Protein AF-A0A9E5NMX1-F1 (afdb_monomer_lite)

Radius of gyration: 10.0 Å; chains: 1; bounding box: 23×24×19 Å

Structure (mmCIF, N/CA/C/O backbone):
data_AF-A0A9E5NMX1-F1
#
_entry.id   AF-A0A9E5NMX1-F1
#
loop_
_atom_site.group_PDB
_atom_site.id
_atom_site.type_symbol
_atom_site.label_atom_id
_atom_site.label_alt_id
_atom_site.label_comp_id
_atom_site.label_asym_id
_atom_site.label_entity_id
_atom_site.label_seq_id
_atom_site.pdbx_PDB_ins_code
_atom_site.Cartn_x
_atom_site.Cartn_y
_atom_site.Cartn_z
_atom_site.occupancy
_atom_site.B_iso_or_equiv
_atom_site.auth_seq_id
_atom_site.auth_comp_id
_atom_site.auth_asym_id
_atom_site.auth_atom_id
_atom_site.pdbx_PDB_model_num
ATOM 1 N N . MET A 1 1 ? 11.266 -5.479 -3.850 1.00 54.50 1 MET A N 1
ATOM 2 C CA . MET A 1 1 ? 10.222 -4.452 -3.969 1.00 54.50 1 MET A CA 1
ATOM 3 C C . MET A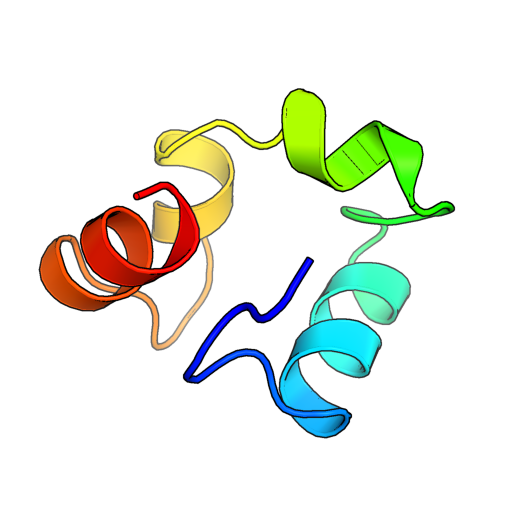 1 1 ? 10.549 -3.420 -2.902 1.00 54.50 1 MET A C 1
ATOM 5 O O . MET A 1 1 ? 10.197 -3.630 -1.750 1.00 54.50 1 MET A O 1
ATOM 9 N N . ASP A 1 2 ? 11.366 -2.421 -3.241 1.00 56.19 2 ASP A N 1
ATOM 10 C CA . ASP A 1 2 ? 11.642 -1.289 -2.344 1.00 56.19 2 ASP A CA 1
ATOM 11 C C . ASP A 1 2 ? 10.493 -0.302 -2.521 1.00 56.19 2 ASP A C 1
ATOM 13 O O . ASP A 1 2 ? 10.572 0.633 -3.310 1.00 56.19 2 ASP A O 1
ATOM 17 N N . ILE A 1 3 ? 9.370 -0.578 -1.858 1.00 63.59 3 ILE A N 1
ATOM 18 C CA . ILE A 1 3 ? 8.251 0.359 -1.857 1.00 63.59 3 ILE A CA 1
ATOM 19 C C . ILE A 1 3 ? 8.574 1.420 -0.806 1.00 63.59 3 ILE A C 1
ATOM 21 O O . ILE A 1 3 ? 8.256 1.267 0.378 1.00 63.59 3 ILE A O 1
ATOM 25 N N . GLU A 1 4 ? 9.274 2.476 -1.214 1.00 64.44 4 GLU A N 1
ATOM 26 C CA . GLU A 1 4 ? 9.530 3.625 -0.348 1.00 64.44 4 GLU A CA 1
ATOM 27 C C . GLU A 1 4 ? 8.196 4.199 0.154 1.00 64.44 4 GLU A C 1
ATOM 29 O O . GLU A 1 4 ? 7.340 4.628 -0.613 1.00 64.44 4 GLU A O 1
ATOM 34 N N . GLY A 1 5 ? 8.001 4.180 1.474 1.00 62.62 5 GLY A N 1
ATOM 35 C CA . GLY A 1 5 ? 6.755 4.611 2.114 1.00 62.62 5 GLY A CA 1
ATOM 36 C C . GLY A 1 5 ? 5.813 3.474 2.520 1.00 62.62 5 GLY A C 1
ATOM 37 O O . GLY A 1 5 ? 4.925 3.704 3.344 1.00 62.62 5 GLY A O 1
ATOM 38 N N . PHE A 1 6 ? 6.045 2.235 2.071 1.00 73.69 6 PHE A N 1
ATOM 39 C CA . PHE A 1 6 ? 5.309 1.067 2.561 1.00 73.69 6 PHE A CA 1
ATOM 40 C C . PHE A 1 6 ? 5.964 0.481 3.814 1.00 73.69 6 PHE A C 1
ATOM 42 O O . PHE A 1 6 ? 6.669 -0.527 3.802 1.00 73.69 6 PHE A O 1
ATOM 49 N N . GLY A 1 7 ? 5.749 1.166 4.936 1.00 76.81 7 GLY A N 1
ATOM 50 C CA . GLY A 1 7 ? 6.217 0.702 6.238 1.00 76.81 7 GLY A CA 1
ATOM 51 C C . GLY A 1 7 ? 5.434 -0.510 6.757 1.00 76.81 7 GLY A C 1
ATOM 52 O O . GLY A 1 7 ? 4.289 -0.752 6.378 1.00 76.81 7 GLY A O 1
ATOM 53 N N . THR A 1 8 ? 6.011 -1.221 7.728 1.00 79.19 8 THR A N 1
ATOM 54 C CA . THR A 1 8 ? 5.422 -2.416 8.366 1.00 79.19 8 THR A CA 1
ATOM 55 C C . THR A 1 8 ? 4.004 -2.181 8.897 1.00 79.19 8 THR A C 1
ATOM 57 O O . THR A 1 8 ? 3.153 -3.057 8.797 1.00 79.19 8 THR A O 1
ATOM 60 N N . ARG A 1 9 ? 3.717 -0.979 9.417 1.00 81.94 9 ARG A N 1
ATOM 61 C CA . ARG A 1 9 ? 2.379 -0.607 9.908 1.00 81.94 9 ARG A CA 1
ATOM 62 C C . ARG A 1 9 ? 1.334 -0.577 8.791 1.00 81.94 9 ARG A C 1
ATOM 64 O O . ARG A 1 9 ? 0.188 -0.952 9.013 1.00 81.94 9 ARG A O 1
ATOM 71 N N . LEU A 1 10 ? 1.729 -0.117 7.606 1.00 80.31 10 LEU A N 1
ATOM 72 C CA . LEU A 1 10 ? 0.834 -0.033 6.460 1.00 80.31 10 LEU A CA 1
ATOM 73 C C . LEU A 1 10 ? 0.543 -1.425 5.901 1.00 80.31 10 LEU A C 1
ATOM 75 O O . LEU A 1 10 ? -0.619 -1.775 5.717 1.00 80.31 10 LEU A O 1
ATOM 79 N N . ALA A 1 11 ? 1.591 -2.242 5.769 1.00 82.69 11 ALA A N 1
ATOM 80 C CA . ALA A 1 11 ? 1.476 -3.657 5.429 1.00 82.69 11 ALA A CA 1
ATOM 81 C C . ALA A 1 11 ? 0.506 -4.387 6.363 1.00 82.69 11 ALA A C 1
ATOM 83 O O . ALA A 1 11 ? -0.389 -5.095 5.913 1.00 82.69 11 ALA A O 1
ATOM 84 N N . GLN A 1 12 ? 0.643 -4.160 7.670 1.00 85.88 12 GLN A N 1
ATOM 85 C CA . GLN A 1 12 ? -0.215 -4.781 8.668 1.00 85.88 12 GLN A CA 1
ATOM 86 C C . GLN A 1 12 ? -1.684 -4.356 8.518 1.00 85.88 12 GLN A C 1
ATOM 88 O O . GLN A 1 12 ? -2.558 -5.214 8.522 1.00 85.88 12 GLN A O 1
ATOM 93 N N . SER A 1 13 ? -1.957 -3.065 8.296 1.00 85.12 13 SER A N 1
ATOM 94 C CA . SER A 1 13 ? -3.319 -2.564 8.041 1.00 85.12 13 SER A CA 1
ATOM 95 C C . SER A 1 13 ? -3.958 -3.220 6.813 1.00 85.12 13 SER A C 1
ATOM 97 O O . SER A 1 13 ? -5.139 -3.562 6.822 1.00 85.12 13 SER A O 1
ATOM 99 N N . PHE A 1 14 ? -3.176 -3.447 5.758 1.00 87.81 14 PHE A N 1
ATOM 100 C CA . PHE A 1 14 ? -3.671 -4.067 4.530 1.00 87.81 14 PHE A CA 1
ATOM 101 C C . PHE A 1 14 ? -4.008 -5.544 4.744 1.00 8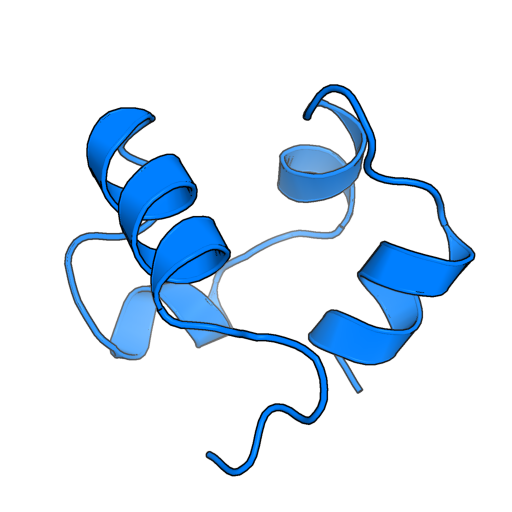7.81 14 PHE A C 1
ATOM 103 O O . PHE A 1 14 ? -5.038 -6.014 4.260 1.00 87.81 14 PHE A O 1
ATOM 110 N N . VAL A 1 15 ? -3.190 -6.258 5.522 1.00 88.88 15 VAL A N 1
ATOM 111 C CA . VAL A 1 15 ? -3.470 -7.643 5.926 1.00 88.88 15 VAL A CA 1
ATOM 112 C C . VAL A 1 15 ? -4.706 -7.714 6.827 1.00 88.88 15 VAL A C 1
ATOM 114 O O . VAL A 1 15 ? -5.585 -8.540 6.596 1.00 88.88 15 VAL A O 1
ATOM 117 N N . GLU A 1 16 ? -4.831 -6.818 7.810 1.00 88.88 16 GLU A N 1
ATOM 118 C CA . GLU A 1 16 ? -5.993 -6.746 8.711 1.00 88.88 16 GLU A CA 1
ATOM 119 C C . GLU A 1 16 ? -7.301 -6.455 7.960 1.00 88.88 16 GLU A C 1
ATOM 121 O O . GLU A 1 16 ? -8.356 -6.979 8.317 1.00 88.88 16 GLU A O 1
ATOM 126 N N . LYS A 1 17 ? -7.233 -5.658 6.889 1.00 85.56 17 LYS A N 1
ATOM 127 C CA . LYS A 1 17 ? -8.366 -5.352 6.003 1.00 85.56 17 LYS A CA 1
ATOM 128 C C . LYS A 1 17 ? -8.614 -6.421 4.933 1.00 85.56 17 LYS A C 1
ATOM 130 O O . LYS A 1 17 ? -9.583 -6.306 4.189 1.00 85.56 17 LYS A O 1
ATOM 135 N N . GLY A 1 18 ? -7.772 -7.453 4.854 1.00 87.56 18 GLY A N 1
ATOM 136 C CA . GLY A 1 18 ? -7.892 -8.544 3.886 1.00 87.56 18 GLY A CA 1
ATOM 137 C C . GLY A 1 18 ? -7.524 -8.173 2.446 1.00 87.56 18 GLY A C 1
ATOM 138 O O . GLY A 1 18 ? -7.844 -8.943 1.542 1.00 87.56 18 GLY A O 1
ATOM 139 N N . LEU A 1 19 ? -6.864 -7.026 2.249 1.00 86.06 19 LEU A N 1
ATOM 140 C CA . LEU A 1 19 ? -6.396 -6.530 0.950 1.00 86.06 19 LEU A CA 1
ATOM 141 C C . LEU A 1 19 ? -5.116 -7.227 0.487 1.00 86.06 19 LEU A C 1
ATOM 143 O O . LEU A 1 19 ? -4.883 -7.350 -0.707 1.00 86.06 19 LEU A O 1
ATOM 147 N N . LEU A 1 20 ? -4.292 -7.678 1.434 1.00 88.56 20 LEU A N 1
ATOM 148 C CA . LEU A 1 20 ? -3.072 -8.431 1.165 1.00 88.56 20 LEU A CA 1
ATOM 149 C C . LEU A 1 20 ? -3.068 -9.721 1.983 1.00 88.56 20 LEU A C 1
ATOM 151 O O . LEU A 1 20 ? -3.320 -9.719 3.188 1.00 88.56 20 LEU A O 1
ATOM 155 N N . ARG A 1 21 ? -2.744 -10.826 1.329 1.00 89.12 21 ARG A N 1
ATOM 156 C CA . ARG A 1 21 ? -2.555 -12.162 1.901 1.00 89.12 21 ARG A CA 1
ATOM 157 C C . ARG A 1 21 ? -1.146 -12.655 1.628 1.00 89.12 21 ARG A C 1
ATOM 159 O O . ARG A 1 21 ? -0.560 -13.321 2.480 1.00 89.12 21 ARG A O 1
ATOM 166 N N . ASP A 1 22 ? -0.599 -12.302 0.473 1.00 88.06 22 ASP A N 1
ATOM 167 C CA . ASP A 1 22 ? 0.776 -12.588 0.105 1.00 88.06 22 ASP A CA 1
ATOM 168 C C . ASP A 1 22 ? 1.426 -11.435 -0.680 1.00 88.06 22 ASP A C 1
ATOM 170 O O . ASP A 1 22 ? 0.892 -10.335 -0.813 1.00 88.06 22 ASP A O 1
ATOM 174 N N . VAL A 1 23 ? 2.654 -11.673 -1.142 1.00 82.50 23 VAL A N 1
ATOM 175 C CA . VAL A 1 23 ? 3.445 -10.681 -1.880 1.00 82.50 23 VAL A CA 1
ATOM 176 C C . VAL A 1 23 ? 2.921 -10.482 -3.311 1.00 82.50 23 VAL A C 1
ATOM 178 O O . VAL A 1 23 ? 3.194 -9.449 -3.916 1.00 82.50 23 VAL A O 1
ATOM 181 N N . ALA A 1 24 ? 2.180 -11.442 -3.869 1.00 87.06 24 ALA A N 1
ATOM 182 C CA . ALA A 1 24 ? 1.627 -11.335 -5.213 1.00 87.06 24 ALA A CA 1
ATOM 183 C C . ALA A 1 24 ? 0.434 -10.371 -5.265 1.00 87.06 24 ALA A C 1
ATOM 185 O O . ALA A 1 24 ? 0.261 -9.696 -6.277 1.00 87.06 24 ALA A O 1
ATOM 186 N N . ASP A 1 25 ? -0.326 -10.242 -4.174 1.00 86.56 25 ASP A N 1
ATOM 187 C CA . ASP A 1 25 ? -1.479 -9.333 -4.090 1.00 86.56 25 ASP A CA 1
ATOM 188 C C . ASP A 1 25 ? -1.117 -7.861 -4.367 1.00 86.56 25 ASP A C 1
ATOM 190 O O . ASP A 1 25 ? -1.942 -7.107 -4.876 1.00 86.56 25 ASP A O 1
ATOM 194 N N . PHE A 1 26 ? 0.140 -7.454 -4.148 1.00 82.00 26 PHE A N 1
ATOM 195 C CA . PHE A 1 26 ? 0.615 -6.111 -4.509 1.00 82.00 26 PHE A CA 1
ATOM 196 C C . PHE A 1 26 ? 0.493 -5.795 -6.000 1.00 82.00 26 PHE A C 1
ATOM 198 O O . PHE A 1 26 ? 0.292 -4.640 -6.359 1.00 82.00 26 PHE A O 1
ATOM 205 N N . TYR A 1 27 ? 0.605 -6.803 -6.864 1.00 83.50 27 TYR A N 1
ATOM 206 C CA . TYR A 1 27 ? 0.481 -6.629 -8.312 1.00 83.50 27 TYR A CA 1
ATOM 207 C C . TYR A 1 27 ? -0.976 -6.525 -8.778 1.00 83.50 27 TYR A C 1
ATOM 209 O O . TYR A 1 27 ? -1.212 -6.213 -9.943 1.00 83.50 27 TYR A O 1
ATOM 217 N N . TYR A 1 28 ? -1.933 -6.799 -7.889 1.00 87.12 28 TYR A N 1
ATOM 218 C CA . TYR A 1 28 ? -3.367 -6.761 -8.168 1.00 87.12 28 TYR A CA 1
ATOM 219 C C . TYR A 1 28 ? -4.091 -5.627 -7.438 1.00 87.12 28 TYR A C 1
ATOM 221 O O . TYR A 1 28 ? -5.290 -5.469 -7.636 1.00 87.12 28 TYR A O 1
ATOM 229 N N . LEU A 1 29 ? -3.392 -4.846 -6.607 1.00 85.88 29 LEU A N 1
ATOM 230 C CA . LEU A 1 29 ? -3.970 -3.675 -5.953 1.00 85.88 29 LEU A CA 1
ATOM 231 C C . LEU A 1 29 ? -4.366 -2.628 -6.993 1.00 85.88 29 LEU A C 1
ATOM 233 O O . LEU A 1 29 ? -3.515 -2.114 -7.724 1.00 85.88 29 LEU A O 1
ATOM 237 N N . GLU A 1 30 ? -5.646 -2.265 -7.013 1.00 87.50 30 GLU A N 1
ATOM 238 C CA . GLU A 1 30 ? -6.129 -1.179 -7.851 1.00 87.50 30 GLU A CA 1
ATOM 239 C C . GLU A 1 30 ? -6.093 0.160 -7.093 1.00 87.50 30 GLU A C 1
ATOM 241 O O . GLU A 1 30 ? -6.225 0.203 -5.864 1.00 87.50 30 GLU A O 1
ATOM 246 N N . PRO A 1 31 ? -5.929 1.295 -7.799 1.00 87.44 31 PRO A N 1
ATOM 247 C CA . PRO A 1 31 ? -5.982 2.618 -7.179 1.00 87.44 31 PRO A CA 1
ATOM 248 C C . PRO A 1 31 ? -7.261 2.844 -6.364 1.00 87.44 31 PRO A C 1
ATOM 250 O O . PRO A 1 31 ? -7.211 3.466 -5.303 1.00 87.44 31 PRO A O 1
ATOM 253 N N . ASP A 1 32 ? -8.386 2.307 -6.835 1.00 88.56 32 ASP A N 1
ATOM 254 C CA . ASP A 1 32 ? -9.699 2.468 -6.212 1.00 88.56 32 ASP A CA 1
ATOM 255 C C . ASP A 1 32 ? -9.790 1.746 -4.857 1.00 88.56 32 ASP A C 1
ATOM 257 O O . ASP A 1 32 ? -10.354 2.298 -3.907 1.00 88.56 32 ASP A O 1
ATOM 261 N N . ASP A 1 33 ? -9.155 0.575 -4.719 1.00 86.06 33 ASP A N 1
ATOM 262 C CA . ASP A 1 33 ? -9.073 -0.160 -3.447 1.00 86.06 33 ASP A 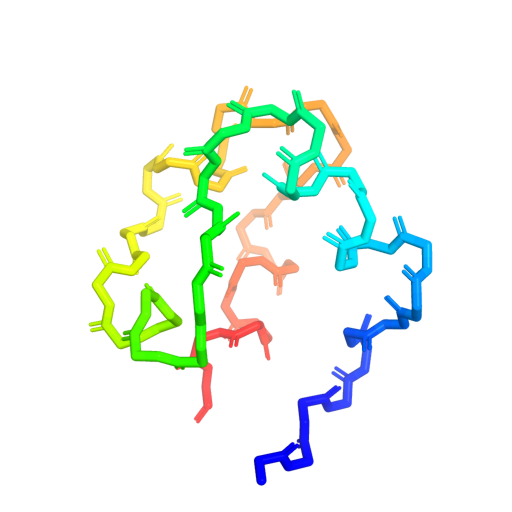CA 1
ATOM 263 C C . ASP A 1 33 ? -8.328 0.648 -2.381 1.00 86.06 33 ASP A C 1
ATOM 265 O O . ASP A 1 33 ? -8.668 0.628 -1.195 1.00 86.06 33 ASP A O 1
ATOM 269 N N . LEU A 1 34 ? -7.305 1.385 -2.814 1.00 85.56 34 LEU A N 1
ATOM 270 C CA . LEU A 1 34 ? -6.459 2.194 -1.947 1.00 85.56 34 LEU A CA 1
ATOM 271 C C . LEU A 1 34 ? -7.123 3.526 -1.598 1.00 85.56 34 LEU A C 1
ATOM 273 O O . LEU A 1 34 ? -7.050 3.952 -0.450 1.00 85.56 34 LEU A O 1
ATOM 277 N N . LEU A 1 35 ? -7.799 4.174 -2.550 1.00 88.50 35 LEU A N 1
ATOM 278 C CA . LEU A 1 35 ? -8.532 5.428 -2.326 1.00 88.50 35 LEU A CA 1
ATOM 279 C C . LEU A 1 35 ? -9.731 5.259 -1.384 1.00 88.50 35 LEU A C 1
ATOM 281 O O . LEU A 1 35 ? -10.134 6.218 -0.727 1.00 88.50 35 LEU A O 1
ATOM 285 N N . ALA A 1 36 ? -10.279 4.047 -1.273 1.00 85.62 36 ALA A N 1
ATOM 286 C CA . ALA A 1 36 ? -11.314 3.722 -0.296 1.00 85.62 36 ALA A CA 1
ATOM 287 C C . ALA A 1 36 ? -10.791 3.666 1.157 1.00 85.62 36 ALA A C 1
ATOM 289 O O . ALA A 1 36 ? -11.587 3.614 2.101 1.00 85.62 36 ALA A O 1
ATOM 290 N N . LEU A 1 37 ? -9.468 3.669 1.366 1.00 83.44 37 LEU A N 1
ATOM 291 C CA . LEU A 1 37 ? -8.859 3.632 2.692 1.00 83.44 37 LEU A CA 1
ATOM 292 C C . LEU A 1 37 ? -8.725 5.028 3.300 1.00 83.44 37 LEU A C 1
ATOM 294 O O . LEU A 1 37 ? -8.179 5.956 2.707 1.00 83.44 37 LEU A O 1
ATOM 298 N N . GLU A 1 38 ? -9.151 5.160 4.555 1.00 80.56 38 GLU A N 1
ATOM 299 C CA . GLU A 1 38 ? -8.952 6.388 5.320 1.00 80.56 38 GLU A CA 1
ATOM 300 C C . GLU A 1 38 ? -7.455 6.733 5.421 1.00 80.56 38 GLU A C 1
ATOM 302 O O . GLU A 1 38 ? -6.629 5.905 5.813 1.00 80.56 38 GLU A O 1
ATOM 307 N N . GLY A 1 39 ? -7.107 7.970 5.056 1.00 80.75 39 GLY A N 1
ATOM 308 C CA . GLY A 1 39 ? -5.726 8.458 5.051 1.00 80.75 39 GLY A CA 1
ATOM 309 C C . GLY A 1 39 ? -4.954 8.213 3.749 1.00 80.75 39 GLY A C 1
ATOM 310 O O . GLY A 1 39 ? -3.814 8.669 3.652 1.00 80.75 39 GLY A O 1
ATOM 311 N N . PHE A 1 40 ? -5.555 7.563 2.747 1.00 83.88 40 PHE A N 1
ATOM 312 C CA . PHE A 1 40 ? -5.010 7.494 1.392 1.00 83.88 40 PHE A CA 1
ATOM 313 C C . PHE A 1 40 ? -5.578 8.602 0.509 1.00 83.88 40 PHE A C 1
ATOM 315 O O . PHE A 1 40 ? -6.777 8.856 0.474 1.00 83.88 40 PHE A O 1
ATOM 322 N N . ALA A 1 41 ? -4.688 9.265 -0.221 1.00 86.25 41 ALA A N 1
ATOM 323 C CA . ALA A 1 41 ? -5.025 10.255 -1.232 1.00 86.25 41 ALA A CA 1
ATOM 324 C C . ALA A 1 41 ? -4.320 9.903 -2.545 1.00 86.25 41 ALA A C 1
ATOM 326 O O . ALA A 1 41 ? -3.346 9.151 -2.549 1.00 86.25 41 ALA A O 1
ATOM 327 N N . GLU A 1 42 ? -4.752 10.501 -3.654 1.00 86.31 42 GLU A N 1
ATOM 328 C CA . GLU A 1 42 ? -4.209 10.236 -4.998 1.00 86.31 42 GLU A CA 1
ATOM 329 C C . GLU A 1 42 ? -2.673 10.220 -5.037 1.00 86.31 42 GLU A C 1
ATOM 331 O O . GLU A 1 42 ? -2.068 9.320 -5.611 1.00 86.3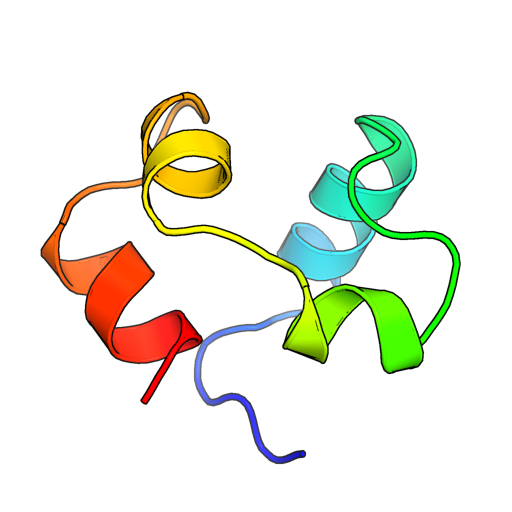1 42 GLU A O 1
ATOM 336 N N . LYS A 1 43 ? -2.022 11.167 -4.348 1.00 84.88 43 LYS A N 1
ATOM 337 C CA . LYS A 1 43 ? -0.557 11.246 -4.282 1.00 84.88 43 LYS A CA 1
ATOM 338 C C . LYS A 1 43 ? 0.085 10.054 -3.562 1.00 84.88 43 LYS A C 1
ATOM 340 O O . LYS A 1 43 ? 1.138 9.593 -3.989 1.00 84.88 43 LYS A O 1
ATOM 345 N N . SER A 1 44 ? -0.501 9.573 -2.464 1.00 81.56 44 SER A N 1
ATOM 346 C CA . SER A 1 44 ? 0.043 8.414 -1.743 1.00 81.56 44 SER A CA 1
ATOM 347 C C . SER A 1 44 ? -0.197 7.118 -2.510 1.00 81.56 44 SER A C 1
ATOM 349 O O . SER A 1 44 ? 0.667 6.250 -2.501 1.00 81.56 44 SER A O 1
ATOM 351 N N . VAL A 1 45 ? -1.335 7.012 -3.203 1.00 86.50 45 VAL A N 1
ATOM 352 C CA . VAL A 1 45 ? -1.658 5.883 -4.085 1.00 86.50 45 VAL A CA 1
ATOM 353 C C . VAL A 1 45 ? -0.691 5.826 -5.265 1.00 86.50 45 VAL A C 1
ATOM 355 O O . VAL A 1 45 ? -0.094 4.783 -5.511 1.00 86.50 45 VAL A O 1
ATOM 358 N N . ALA A 1 46 ? -0.452 6.956 -5.936 1.00 84.44 46 ALA A N 1
ATOM 359 C CA . ALA A 1 46 ? 0.501 7.036 -7.040 1.00 84.44 46 ALA A CA 1
ATOM 360 C C . ALA A 1 46 ? 1.926 6.654 -6.611 1.00 84.44 46 ALA A C 1
ATOM 362 O O . ALA A 1 46 ? 2.599 5.930 -7.330 1.00 84.44 46 ALA A O 1
ATOM 363 N N . ASN A 1 47 ? 2.367 7.087 -5.425 1.00 82.00 47 ASN A N 1
ATOM 364 C CA . ASN A 1 47 ? 3.674 6.699 -4.888 1.00 82.00 47 ASN A CA 1
ATOM 365 C C . ASN A 1 47 ? 3.769 5.201 -4.559 1.00 82.00 47 ASN A C 1
ATOM 367 O O . ASN A 1 47 ? 4.860 4.649 -4.605 1.00 82.00 47 ASN A O 1
ATOM 371 N N . LEU A 1 48 ? 2.655 4.564 -4.186 1.00 79.75 48 LEU A N 1
ATOM 372 C CA . LEU A 1 48 ? 2.629 3.145 -3.837 1.00 79.75 48 LEU A CA 1
ATOM 373 C C . LEU A 1 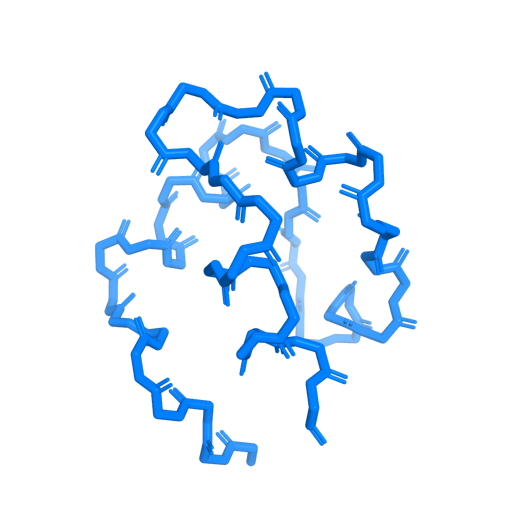48 ? 2.676 2.234 -5.071 1.00 79.75 48 LEU A C 1
ATOM 375 O O . LEU A 1 48 ? 3.222 1.138 -4.993 1.00 79.75 48 LEU A O 1
ATOM 379 N N . LEU A 1 49 ? 2.074 2.683 -6.175 1.00 80.00 49 LEU A N 1
ATOM 380 C CA . LEU A 1 49 ? 1.921 1.919 -7.418 1.00 80.00 49 LEU A CA 1
ATOM 381 C C . LEU A 1 49 ? 2.993 2.231 -8.482 1.00 80.00 49 LEU A C 1
ATOM 383 O O . LEU A 1 49 ? 2.968 1.617 -9.549 1.00 80.00 49 LEU A O 1
ATOM 387 N N . ALA A 1 50 ? 3.879 3.200 -8.228 1.00 78.19 50 ALA A N 1
ATOM 388 C CA . ALA A 1 50 ? 4.993 3.569 -9.109 1.00 78.19 50 ALA A CA 1
ATOM 389 C C . ALA A 1 50 ? 6.155 2.567 -9.023 1.00 78.19 50 ALA A C 1
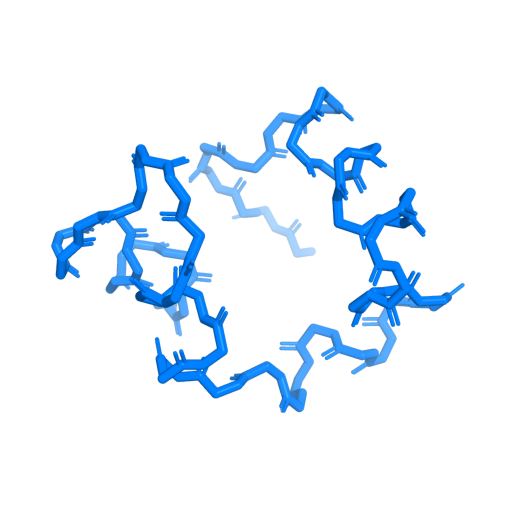ATOM 391 O O . ALA A 1 50 ? 6.773 2.316 -10.084 1.00 78.19 50 ALA A O 1
#

pLDDT: mean 82.0, std 8.1, range [54.5, 89.12]

Secondary structure (DSSP, 8-state):
---TT--HHHHHHHHHTTS-SSSSGGGT--HHHHHTSTT--HHHHHHHH-

Sequence (50 aa):
MDIEGFGTRLAQSFVEKGLLRDVADFYYLEPDDLLALEGFAEKSVANLLA

Foldseek 3Di:
DCLPVCDPVNVVVCVVVVCDDDPVSLVVDDLVNQCPDPPDDPVNSVSRND